Protein 2IL1 (pdb70)

Nearest PDB structures (foldseek):
  2il1-assembly1_A  TM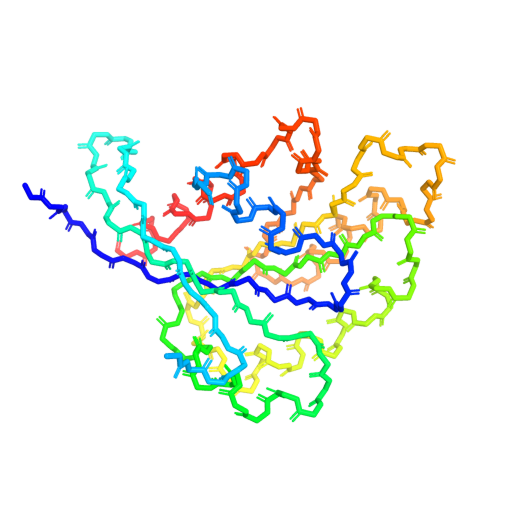=1.006E+00  e=4.108E-34  Homo sapiens
  8vh5-assembly1_D  TM=9.544E-01  e=3.580E-26  Homo sapiens
  4fmb-assembly1_B  TM=9.646E-01  e=2.766E-22  Homo sapiens
  1z0a-assembly4_D  TM=9.440E-01  e=1.003E-18  Homo sapiens
  2hup-assembly1_A  TM=9.415E-01  e=5.167E-18  Homo sapiens

GO terms:
  GO:0019003 GDP binding (F, IDA)
  GO:0055038 recycling endosome membrane (C, TAS)
  GO:0005829 cytosol (C, TAS)
  GO:0005515 protein binding (F, IPI)

CATH classification: 3.40.50.300

Solvent-accessible surface area: 8335 Å² total; per-residue (Å²): 169,41,87,77,124,3,53,1,0,0,1,0,8,153,52,0,14,15,65,58,1,4,81,120,14,28,123,172,84,100,16,6,94,99,63,63,64,78,10,106,24,128,83,39,49,0,90,0,32,0,32,7,8,28,12,58,120,186,59,26,91,68,3,17,72,48,1,112,52,2,87,0,1,0,1,0,0,6,0,27,94,72,87,2,26,95,40,0,59,70,4,30,136,12,17,126,148,74,20,46,112,129,16,37,20,2,0,0,0,3,59,44,52,40,85,139,94,62,93,7,70,112,76,74,0,71,67,29,3,126,142,51,146,60,15,96,27,22,6,0,1,7,114,90,70,111,41,0,55,84,2,2,52,89,0,0,18,14,7,32,141,99,132

Foldseek 3Di:
DFPEEAEEEEAFAPPQCLVLLQCLQPPPDPFKDWDWDWDQAPNGTYTYIYIYGYHDPVCLVVCLQSQQRHLEYEYEAEQLDVVRVVCVVVVVVSCVVRHDPNRAYEYEHEPVVVVVSGPHDPVNQVVVQVVPPRYHYDYYYSPVRGCSNVRVRVSVVVSVVVD

Structure (mmCIF, N/CA/C/O backbone):
data_2IL1
#
_entry.id   2IL1
#
_cell.length_a   45.463
_cell.length_b   45.463
_cell.length_c   315.454
_cell.angle_alpha   90.00
_cell.angle_beta   90.00
_cell.angle_gamma   120.00
#
_symmetry.space_group_name_H-M   'P 65 2 2'
#
loop_
_entity.id
_entity.type
_entity.pdbx_description
1 polymer Rab12
2 non-polymer 'MAGNESIUM ION'
3 non-polymer 'CALCIUM ION'
4 non-polymer "GUANOSINE-5'-DIPHOSPHATE"
5 non-polymer 'UNKNOWN ATOM OR ION'
6 water water
#
loop_
_atom_site.group_PDB
_atom_site.id
_atom_site.type_symbol
_atom_site.label_atom_id
_atom_site.label_alt_id
_atom_site.label_comp_id
_atom_site.label_asym_id
_atom_site.label_entity_id
_atom_site.label_seq_id
_atom_site.pdbx_PDB_ins_code
_atom_site.Cartn_x
_atom_site.Cartn_y
_atom_site.Cartn_z
_atom_site.occupancy
_atom_site.B_iso_or_equiv
_atom_site.auth_seq_id
_atom_site.auth_comp_id
_atom_site.auth_asym_id
_atom_site.auth_atom_id
_atom_site.pdbx_PDB_model_num
ATOM 1 N N . PRO A 1 22 ? 1.102 49.431 17.642 1.00 51.97 134 PRO A N 1
ATOM 2 C CA . PRO A 1 22 ? 1.346 48.719 16.391 1.00 51.07 134 PRO A CA 1
ATOM 3 C C .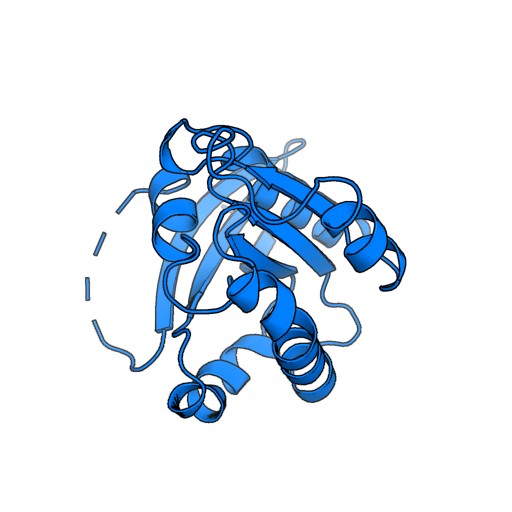 PRO A 1 22 ? 2.398 47.617 16.564 1.00 50.53 134 PRO A C 1
ATOM 4 O O . PRO A 1 22 ? 3.147 47.611 17.547 1.00 52.28 134 PRO A O 1
ATOM 8 N N . ALA A 1 23 ? 2.444 46.686 15.621 1.00 50.26 135 ALA A N 1
ATOM 9 C CA . ALA A 1 23 ? 3.311 45.514 15.751 1.00 48.27 135 ALA A CA 1
ATOM 10 C C . ALA A 1 23 ? 4.775 45.873 15.487 1.00 47.19 135 ALA A C 1
ATOM 11 O O . ALA A 1 23 ? 5.063 46.776 14.703 1.00 47.04 135 ALA A O 1
ATOM 13 N N . ASP A 1 24 ? 5.688 45.187 16.172 1.00 43.80 136 ASP A N 1
ATOM 14 C CA . ASP A 1 24 ? 7.120 45.346 15.908 1.00 44.23 136 ASP A CA 1
ATOM 15 C C . ASP A 1 24 ? 7.521 44.534 14.667 1.00 44.86 136 ASP A C 1
ATOM 16 O O . ASP A 1 24 ? 8.398 44.956 13.903 1.00 46.41 136 ASP A O 1
ATOM 21 N N . PHE A 1 25 ? 6.871 43.376 14.482 1.00 42.02 137 PHE A N 1
ATOM 22 C CA . PHE A 1 25 ? 7.120 42.494 13.333 1.00 41.31 137 PHE A CA 1
ATOM 23 C C . PHE A 1 25 ? 5.829 41.924 12.750 1.00 36.96 137 PHE A C 1
ATOM 24 O O . PHE A 1 25 ? 4.862 41.673 13.475 1.00 35.64 137 PHE A O 1
ATOM 32 N N . LYS A 1 26 ? 5.829 41.721 11.436 1.00 34.88 138 LYS A N 1
ATOM 33 C CA . LYS A 1 26 ? 4.847 40.856 10.779 1.00 34.84 138 LYS A CA 1
ATOM 34 C C . LYS A 1 26 ? 5.589 39.629 10.271 1.00 37.85 138 LYS A C 1
ATOM 35 O O . LYS A 1 26 ? 6.640 39.752 9.631 1.00 38.91 138 LYS A O 1
ATOM 40 N N . LEU A 1 27 ? 5.069 38.447 10.589 1.00 38.53 139 LEU A N 1
ATOM 41 C CA . LEU A 1 27 ? 5.713 37.191 10.196 1.00 40.43 139 LEU A CA 1
ATOM 42 C C . LEU A 1 27 ? 4.702 36.244 9.615 1.00 36.79 139 LEU A C 1
ATOM 43 O O . LEU A 1 27 ? 3.580 36.158 10.106 1.00 36.97 139 LEU A O 1
ATOM 48 N N . GLN A 1 28 ? 5.111 35.522 8.575 1.00 36.89 140 GLN A N 1
ATOM 49 C CA . GLN A 1 28 ? 4.318 34.429 8.037 1.00 37.22 140 GLN A CA 1
ATOM 50 C C . GLN A 1 28 ? 4.910 33.096 8.396 1.00 39.61 140 GLN A C 1
ATOM 51 O O . GLN A 1 28 ? 6.106 32.896 8.313 1.00 38.54 140 GLN A O 1
ATOM 57 N N . VAL A 1 29 ? 4.033 32.186 8.791 1.00 40.06 141 VAL A N 1
ATOM 58 C CA . VAL A 1 29 ? 4.387 30.816 9.048 1.00 40.73 141 VAL A CA 1
ATOM 59 C C . VAL A 1 29 ? 3.359 29.991 8.319 1.00 38.98 141 VAL A C 1
ATOM 60 O O . VAL A 1 29 ? 2.259 30.473 8.067 1.00 37.69 141 VAL A O 1
ATOM 64 N N . ILE A 1 30 ? 3.768 28.789 7.926 1.00 34.83 142 ILE A N 1
ATOM 65 C CA A ILE A 1 30 ? 2.892 27.847 7.234 0.50 37.15 142 ILE A CA 1
ATOM 66 C CA B ILE A 1 30 ? 2.910 27.857 7.226 0.50 37.09 142 ILE A CA 1
ATOM 67 C C . ILE A 1 30 ? 2.869 26.509 7.968 1.00 38.58 142 ILE A C 1
ATOM 68 O O . ILE A 1 30 ? 3.869 26.092 8.578 1.00 40.43 142 ILE A O 1
ATOM 77 N N . ILE A 1 31 ? 1.720 25.847 7.940 1.00 36.34 143 ILE A N 1
ATOM 78 C CA . ILE A 1 31 ? 1.583 24.539 8.558 1.00 37.19 143 ILE A CA 1
ATOM 79 C C . ILE A 1 31 ? 1.348 23.529 7.454 1.00 38.09 143 ILE A C 1
ATOM 80 O O . ILE A 1 31 ? 0.388 23.652 6.684 1.00 35.96 143 ILE A O 1
ATOM 85 N N . ILE A 1 32 ? 2.227 22.539 7.379 1.00 38.09 144 ILE A N 1
ATOM 86 C CA . ILE A 1 32 ? 2.178 21.513 6.308 1.00 36.18 144 ILE A CA 1
ATOM 87 C C . ILE A 1 32 ? 2.186 20.116 6.914 1.00 37.09 144 ILE A C 1
ATOM 88 O O . ILE A 1 32 ? 2.434 19.943 8.110 1.00 36.88 144 ILE A O 1
ATOM 93 N N . GLY A 1 33 ? 1.919 19.117 6.084 1.00 36.23 145 GLY A N 1
ATOM 94 C CA . GLY A 1 33 ? 1.760 17.765 6.558 1.00 35.22 145 GLY A CA 1
ATOM 95 C C . GLY A 1 33 ? 0.580 17.078 5.900 1.00 35.39 145 GLY A C 1
ATOM 96 O O . GLY A 1 33 ? -0.288 17.715 5.319 1.00 36.67 145 GLY A O 1
ATOM 97 N N . SER A 1 34 ? 0.540 15.771 6.041 1.00 36.86 146 SER A N 1
ATOM 98 C CA . SER A 1 34 ? -0.458 14.951 5.348 1.00 40.39 146 SER A CA 1
ATOM 99 C C . SER A 1 34 ? -1.833 15.198 5.921 1.00 39.76 146 SER A C 1
ATOM 100 O O . SER A 1 34 ? -1.977 15.753 6.989 1.00 36.01 146 SER A O 1
ATOM 103 N N . ARG A 1 35 ? -2.855 14.799 5.188 1.00 42.89 147 ARG A N 1
ATOM 104 C CA . ARG A 1 35 ? -4.206 15.061 5.611 1.00 40.23 147 ARG A CA 1
ATOM 105 C C . ARG A 1 35 ? -4.507 14.293 6.899 1.00 39.21 147 ARG A C 1
ATOM 106 O O . ARG A 1 35 ? -4.082 13.139 7.065 1.00 37.11 147 ARG A O 1
ATOM 114 N N . GLY A 1 36 ? -5.242 14.936 7.798 1.00 35.48 148 GLY A N 1
ATOM 115 C CA . GLY A 1 36 ? -5.808 14.258 8.976 1.00 38.04 148 GLY A CA 1
ATOM 116 C C . GLY A 1 36 ? -4.869 14.251 10.186 1.00 37.25 148 GLY A C 1
ATOM 117 O O . GLY A 1 36 ? -5.174 13.657 11.223 1.00 36.45 148 GLY A O 1
ATOM 118 N N . VAL A 1 37 ? -3.739 14.929 10.066 1.00 38.78 149 VAL A N 1
ATOM 119 C CA . VAL A 1 37 ? -2.763 14.964 11.174 1.00 38.35 149 VAL A CA 1
ATOM 120 C C . VAL A 1 37 ? -3.115 15.989 12.264 1.00 38.98 149 VAL A C 1
ATOM 121 O O . VAL A 1 37 ? -2.627 15.863 13.394 1.00 39.99 149 VAL A O 1
ATOM 125 N N . GLY A 1 38 ? -3.954 16.986 11.912 1.00 37.21 150 GLY A N 1
ATOM 126 C CA . GLY A 1 38 ? -4.458 18.009 12.868 1.00 33.46 150 GLY A CA 1
ATOM 127 C C . GLY A 1 38 ? -3.905 19.405 12.650 1.00 34.17 150 GLY A C 1
ATOM 128 O O . GLY A 1 38 ? -3.857 20.215 13.588 1.00 34.90 150 GLY A O 1
ATOM 129 N N . LYS A 1 39 ? -3.476 19.691 11.422 1.00 35.04 151 LYS A N 1
ATOM 130 C CA . LYS A 1 39 ? -2.923 21.013 11.050 1.00 37.29 151 LYS A CA 1
ATOM 131 C C . LYS A 1 39 ? -3.947 22.140 11.300 1.00 36.40 151 LYS A C 1
ATOM 132 O O . LYS A 1 39 ? -3.620 23.199 11.860 1.00 37.59 151 LYS A O 1
ATOM 138 N N . THR A 1 40 ? -5.172 21.929 10.852 1.00 37.08 152 THR A N 1
ATOM 139 C CA . THR A 1 40 ? -6.242 22.916 11.064 1.00 35.63 152 THR A CA 1
ATOM 140 C C . THR A 1 40 ? -6.602 22.981 12.531 1.00 35.89 152 THR A C 1
ATOM 141 O O . THR A 1 40 ? -6.766 24.090 13.087 1.00 35.68 152 THR A O 1
ATOM 145 N N . SER A 1 41 ? -6.670 21.822 13.191 1.00 36.75 153 SER A N 1
ATOM 146 C CA . SER A 1 41 ? -7.028 21.815 14.620 1.00 37.10 153 SER A CA 1
ATOM 147 C C . SER A 1 41 ? -5.989 22.555 15.461 1.00 36.54 153 SER A C 1
ATOM 148 O O . SER A 1 41 ? -6.336 23.252 16.423 1.00 36.99 153 SER A O 1
ATOM 151 N N . LEU A 1 42 ? -4.712 22.382 15.109 1.00 39.29 154 LEU A N 1
ATOM 152 C CA . LEU A 1 42 ? -3.651 23.036 15.816 1.00 36.55 154 LEU A CA 1
ATOM 153 C C . LEU A 1 42 ? -3.756 24.545 15.643 1.00 35.53 154 LEU A C 1
ATOM 154 O O . LEU A 1 42 ? -3.691 25.286 16.624 1.00 35.38 154 LEU A O 1
ATOM 159 N N . MET A 1 43 ? -3.930 24.989 14.402 1.00 36.33 155 MET A N 1
ATOM 160 C CA . MET A 1 43 ? -4.094 26.416 14.117 1.00 38.77 155 MET A CA 1
ATOM 161 C C . MET A 1 43 ? -5.321 27.001 14.821 1.00 35.66 155 MET A C 1
ATOM 162 O O . MET A 1 43 ? -5.235 28.083 15.414 1.00 36.91 155 MET A O 1
ATOM 167 N N . GLU A 1 44 ? -6.461 26.302 14.757 1.00 35.27 156 GLU A N 1
ATOM 168 C CA . GLU A 1 44 ? -7.690 26.808 15.402 1.00 39.34 156 GLU A CA 1
ATOM 169 C C . GLU A 1 44 ? -7.647 26.803 16.934 1.00 35.90 156 GLU A C 1
ATOM 170 O O . GLU A 1 44 ? -8.190 27.701 17.554 1.00 36.87 156 GLU A O 1
ATOM 176 N N . ARG A 1 45 ? -7.009 25.806 17.540 1.00 36.04 157 ARG A N 1
ATOM 177 C CA . ARG A 1 45 ? -6.820 25.815 19.006 1.00 38.94 157 ARG A CA 1
ATOM 178 C C . ARG A 1 45 ? -5.979 27.026 19.479 1.00 39.20 157 ARG A C 1
ATOM 179 O O . ARG A 1 45 ? -6.220 27.588 20.553 1.00 36.55 157 ARG A O 1
ATOM 187 N N . PHE A 1 46 ? -5.001 27.417 18.665 1.00 37.51 158 PHE A N 1
ATOM 188 C CA . PHE A 1 46 ? -4.115 28.522 18.987 1.00 38.22 158 PHE A CA 1
ATOM 189 C C . PHE A 1 46 ? -4.772 29.877 18.760 1.00 40.94 158 PHE A C 1
ATOM 190 O O . PHE A 1 46 ? -4.541 30.811 19.527 1.00 39.61 158 PHE A O 1
ATOM 198 N N . THR A 1 47 ? -5.593 29.972 17.708 1.00 39.81 159 THR A N 1
ATOM 199 C CA . THR A 1 47 ? -6.305 31.193 17.363 1.00 42.29 159 THR A CA 1
ATOM 200 C C . THR A 1 47 ? -7.805 31.113 17.757 1.00 46.96 159 THR A C 1
ATOM 201 O O . THR A 1 47 ? -8.143 31.147 18.931 1.00 46.71 159 THR A O 1
ATOM 205 N N . ASP A 1 48 ? -8.685 31.017 16.755 1.00 52.57 160 ASP A N 1
ATOM 206 C CA . ASP A 1 48 ? -10.128 30.815 16.959 1.00 52.93 160 ASP A CA 1
ATOM 207 C C . ASP A 1 48 ? -10.716 29.848 15.910 1.00 54.15 160 ASP A C 1
ATOM 208 O O . ASP A 1 48 ? -10.059 29.516 14.904 1.00 51.05 160 ASP A O 1
ATOM 213 N N . SER A 1 57 ? -12.622 33.488 -0.960 1.00 47.83 169 SER A N 1
ATOM 214 C CA . SER A 1 57 ? -11.906 32.222 -0.821 1.00 48.80 169 SER A CA 1
ATOM 215 C C . SER A 1 57 ? -10.743 32.056 -1.796 1.00 48.23 169 SER A C 1
ATOM 216 O O . SER A 1 57 ? -10.782 32.528 -2.939 1.00 48.11 169 SER A O 1
ATOM 219 N N . THR A 1 58 ? -9.715 31.362 -1.321 1.00 46.08 170 THR A N 1
ATOM 220 C CA . THR A 1 58 ? -8.513 31.095 -2.076 1.00 46.49 170 THR A CA 1
ATOM 221 C C . THR A 1 58 ? -8.257 29.588 -2.036 1.00 42.33 170 THR A C 1
ATOM 222 O O . THR A 1 58 ? -8.234 28.984 -0.975 1.00 36.32 170 THR A O 1
ATOM 226 N N . VAL A 1 59 ? -8.061 28.981 -3.190 1.00 39.88 171 VAL A N 1
ATOM 227 C CA . VAL A 1 59 ? -7.940 27.521 -3.247 1.00 41.20 171 VAL A CA 1
ATOM 228 C C . VAL A 1 59 ? -6.682 27.003 -2.559 1.00 40.49 171 VAL A C 1
ATOM 229 O O . VAL A 1 59 ? -5.587 27.598 -2.655 1.00 40.15 171 VAL A O 1
ATOM 233 N N . GLY A 1 60 ? -6.846 25.913 -1.819 1.00 38.25 172 GLY A N 1
ATOM 234 C CA . GLY A 1 60 ? -5.688 25.196 -1.284 1.00 32.70 172 GLY A CA 1
ATOM 235 C C . GLY A 1 60 ? -5.082 25.773 -0.018 1.00 36.30 172 GLY A C 1
ATOM 236 O O . GLY A 1 60 ? -4.208 25.146 0.581 1.00 33.99 172 GLY A O 1
ATOM 237 N N . VAL A 1 61 ? -5.551 26.955 0.409 1.00 37.23 173 VAL A N 1
ATOM 238 C CA . VAL A 1 61 ? -5.033 27.605 1.625 1.00 38.94 173 VAL A CA 1
ATOM 239 C C . VAL A 1 61 ? -6.097 28.427 2.347 1.00 40.59 173 VAL A C 1
ATOM 240 O O . VAL A 1 61 ? -7.020 28.976 1.723 1.00 41.10 173 VAL A O 1
ATOM 244 N N . ASP A 1 62 ? -5.965 28.469 3.664 1.00 42.08 174 ASP A N 1
ATOM 245 C CA . ASP A 1 62 ? -6.687 29.387 4.537 1.00 44.41 174 ASP A CA 1
ATOM 246 C C . ASP A 1 62 ? -5.599 30.045 5.368 1.00 39.96 174 ASP A C 1
ATOM 247 O O . ASP A 1 62 ? -4.458 29.601 5.341 1.00 36.99 174 ASP A O 1
ATOM 252 N N . PHE A 1 63 ? -5.950 31.099 6.099 1.00 36.60 175 PHE A N 1
ATOM 253 C CA . PHE A 1 63 ? -5.038 31.743 7.027 1.00 42.82 175 PHE A CA 1
ATOM 254 C C . PHE A 1 63 ? -5.825 32.335 8.178 1.00 43.45 175 PHE A C 1
ATOM 255 O O . PHE A 1 63 ? -7.005 32.678 8.007 1.00 42.18 175 PHE A O 1
ATOM 263 N N . LYS A 1 64 ? -5.163 32.417 9.343 1.00 46.42 176 LYS A N 1
ATOM 264 C CA . LYS A 1 64 ? -5.616 33.184 10.531 1.00 43.25 176 LYS A CA 1
ATOM 265 C C . LYS A 1 64 ? -4.518 34.188 10.900 1.00 45.73 176 LYS A C 1
ATOM 266 O O . LYS A 1 64 ? -3.321 33.931 10.687 1.00 40.68 176 LYS A O 1
ATOM 272 N N . ILE A 1 65 ? -4.920 35.323 11.455 1.00 43.60 177 ILE A N 1
ATOM 273 C CA . ILE A 1 65 ? -3.990 36.342 11.915 1.00 44.72 177 ILE A CA 1
ATOM 274 C C . ILE A 1 65 ? -4.074 36.412 13.430 1.00 46.95 177 ILE A C 1
ATOM 275 O O . ILE A 1 65 ? -5.175 36.520 13.998 1.00 48.15 177 ILE A O 1
ATOM 280 N N . LYS A 1 66 ? -2.917 36.347 14.084 1.00 45.05 178 LYS A N 1
ATOM 281 C CA . LYS A 1 66 ? -2.838 36.397 15.539 1.00 45.34 178 LYS A CA 1
ATOM 282 C C . LYS A 1 66 ? -1.701 37.347 15.964 1.00 45.70 178 LYS A C 1
ATOM 283 O O . LYS A 1 66 ? -0.573 37.222 15.494 1.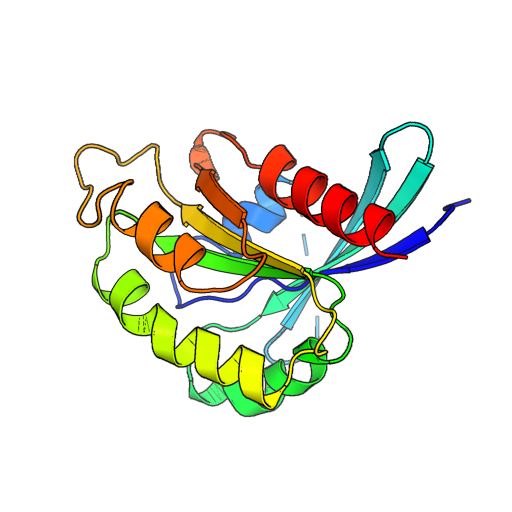00 43.70 178 LYS A O 1
ATOM 289 N N . THR A 1 67 ? -2.019 38.299 16.836 1.00 41.43 179 THR A N 1
ATOM 290 C CA . THR A 1 67 ? -1.026 39.184 17.403 1.00 44.35 179 THR A CA 1
ATOM 291 C C . THR A 1 67 ? -0.502 38.597 18.712 1.00 44.29 179 THR A C 1
ATOM 292 O O . THR A 1 67 ? -1.258 38.421 19.683 1.00 46.59 179 THR A O 1
ATOM 296 N N . VAL A 1 68 ? 0.787 38.276 18.734 1.00 43.71 180 VAL A N 1
ATOM 297 C CA . VAL A 1 68 ? 1.375 37.680 19.920 1.00 43.61 180 VAL A CA 1
ATOM 298 C C . VAL A 1 68 ? 2.365 38.643 20.595 1.00 45.55 180 VAL A C 1
ATOM 299 O O . VAL A 1 68 ? 3.027 39.454 19.932 1.00 43.77 180 VAL A O 1
ATOM 303 N N . GLU A 1 69 ? 2.406 38.592 21.920 1.00 47.67 181 GLU A N 1
ATOM 304 C CA . GLU A 1 69 ? 3.386 39.349 22.686 1.00 49.47 181 GLU A CA 1
ATOM 305 C C . GLU A 1 69 ? 4.417 38.337 23.128 1.00 49.41 181 GLU A C 1
ATOM 306 O O . GLU A 1 69 ? 4.071 37.321 23.723 1.00 54.82 181 GLU A O 1
ATOM 309 N N . LEU A 1 70 ? 5.670 38.586 22.772 1.00 46.91 182 LEU A N 1
ATOM 310 C CA . LEU A 1 70 ? 6.750 37.654 23.004 1.00 47.76 182 LEU A CA 1
ATOM 311 C C . LEU A 1 70 ? 8.022 38.427 23.344 1.00 46.22 182 LEU A C 1
ATOM 312 O O . LEU A 1 70 ? 8.532 39.181 22.506 1.00 44.51 182 LEU A O 1
ATOM 317 N N . ARG A 1 71 ? 8.536 38.211 24.560 1.00 45.69 183 ARG A N 1
ATOM 318 C CA . ARG A 1 71 ? 9.730 38.915 25.077 1.00 43.42 183 ARG A CA 1
ATOM 319 C C . ARG A 1 71 ? 9.631 40.422 24.883 1.00 40.90 183 ARG A C 1
ATOM 320 O O . ARG A 1 71 ? 10.587 41.064 24.442 1.00 43.03 183 ARG A O 1
ATOM 324 N N . GLY A 1 72 ? 8.461 40.976 25.190 1.00 38.76 184 GLY A N 1
ATOM 325 C CA . GLY A 1 72 ? 8.214 42.408 25.071 1.00 40.21 184 GLY A CA 1
ATOM 326 C C . GLY A 1 72 ? 7.910 42.935 23.676 1.00 39.63 184 GLY A C 1
ATOM 327 O O . GLY A 1 72 ? 7.619 44.127 23.519 1.00 41.57 184 GLY A O 1
ATOM 328 N N . LYS A 1 73 ? 8.005 42.055 22.674 1.00 39.53 185 LYS A N 1
ATOM 329 C CA . LYS A 1 73 ? 7.747 42.384 21.262 1.00 39.15 185 LYS A CA 1
ATOM 330 C C . LYS A 1 73 ? 6.346 41.954 20.817 1.00 37.54 185 LYS A C 1
ATOM 331 O O . LYS A 1 73 ? 5.885 40.856 21.135 1.00 39.67 185 LYS A O 1
ATOM 334 N N . LYS A 1 74 ? 5.680 42.856 20.107 1.00 36.49 186 LYS A N 1
ATOM 335 C CA . LYS A 1 74 ? 4.374 42.630 19.529 1.00 34.89 186 LYS A CA 1
ATOM 336 C C . LYS A 1 74 ? 4.622 42.109 18.124 1.00 34.60 186 LYS A C 1
ATOM 337 O O . LYS A 1 74 ? 5.308 42.756 17.335 1.00 34.28 186 LYS A O 1
ATOM 341 N N . ILE A 1 75 ? 4.089 40.932 17.825 1.00 33.25 187 ILE A N 1
ATOM 342 C CA . ILE A 1 75 ? 4.323 40.285 16.553 1.00 34.82 187 ILE A CA 1
ATOM 343 C C . ILE A 1 75 ? 2.987 39.953 15.912 1.00 33.52 187 ILE A C 1
ATOM 344 O O . ILE A 1 75 ? 2.200 39.166 16.456 1.00 31.60 187 ILE A O 1
ATOM 349 N N . ARG A 1 76 ? 2.737 40.513 14.736 1.00 32.93 188 ARG A N 1
ATOM 350 C CA . ARG A 1 76 ? 1.533 40.145 13.994 1.00 34.76 188 ARG A CA 1
ATOM 351 C C . ARG A 1 76 ? 1.794 38.876 13.172 1.00 33.35 188 ARG A C 1
ATOM 352 O O . ARG A 1 76 ? 2.521 38.903 12.191 1.00 35.34 188 ARG A O 1
ATOM 360 N N . LEU A 1 77 ? 1.208 37.765 13.580 1.00 35.05 189 LEU A N 1
ATOM 361 C CA . LEU A 1 77 ? 1.536 36.481 12.984 1.00 37.28 189 LEU A CA 1
ATOM 362 C C . LEU A 1 77 ? 0.469 36.064 11.997 1.00 39.60 189 LEU A C 1
ATOM 363 O O . LEU A 1 77 ? -0.724 36.015 12.355 1.00 37.80 189 LEU A O 1
ATOM 368 N N . GLN A 1 78 ? 0.883 35.789 10.752 1.00 36.65 190 GLN A N 1
ATOM 369 C CA . GLN A 1 78 ? -0.041 35.256 9.737 1.00 39.38 190 GLN A CA 1
ATOM 370 C C . GLN A 1 78 ? 0.254 33.777 9.571 1.00 39.37 190 GLN A C 1
ATOM 371 O O . GLN A 1 78 ? 1.373 33.395 9.209 1.00 42.03 190 GLN A O 1
ATOM 377 N N . ILE A 1 79 ? -0.736 32.950 9.867 1.00 36.38 191 ILE A N 1
ATOM 378 C CA . ILE A 1 79 ? -0.558 31.521 9.869 1.00 39.64 191 ILE A CA 1
ATOM 379 C C . ILE A 1 79 ? -1.310 30.987 8.691 1.00 40.73 191 ILE A C 1
ATOM 380 O O . ILE A 1 79 ? -2.515 31.120 8.643 1.00 38.33 191 ILE A O 1
ATOM 385 N N . TRP A 1 80 ? -0.579 30.413 7.719 1.00 41.31 192 TRP A N 1
ATOM 386 C CA . TRP A 1 80 ? -1.203 29.763 6.564 1.00 40.66 192 TRP A CA 1
ATOM 387 C C . TRP A 1 80 ? -1.446 28.291 6.811 1.00 38.86 192 TRP A C 1
ATOM 388 O O . TRP A 1 80 ? -0.548 27.537 7.210 1.00 38.86 192 TRP A O 1
ATOM 399 N N . ASP A 1 81 ? -2.652 27.882 6.522 1.00 39.48 193 ASP A N 1
ATOM 400 C CA . ASP A 1 81 ? -3.058 26.515 6.665 1.00 40.80 193 ASP A CA 1
ATOM 401 C C . ASP A 1 81 ? -3.265 25.956 5.251 1.00 42.80 193 ASP A C 1
ATOM 402 O O . ASP A 1 81 ? -4.152 26.402 4.525 1.00 43.44 193 ASP A O 1
ATOM 407 N N . THR A 1 82 ? -2.460 24.964 4.891 1.00 41.56 194 THR A N 1
ATOM 408 C CA . THR A 1 82 ? -2.387 24.438 3.527 1.00 41.67 194 THR A CA 1
ATOM 409 C C . THR A 1 82 ? -3.080 23.083 3.367 1.00 42.19 194 THR A C 1
ATOM 410 O O . THR A 1 82 ? -3.263 22.346 4.336 1.00 43.62 194 THR A O 1
ATOM 414 N N . ALA A 1 83 ? -3.522 22.805 2.148 1.00 39.86 195 ALA A N 1
ATOM 415 C CA . ALA A 1 83 ? -4.058 21.498 1.781 1.00 43.10 195 ALA A CA 1
ATOM 416 C C . ALA A 1 83 ? -3.005 20.377 1.885 1.00 41.92 195 ALA A C 1
ATOM 417 O O . ALA A 1 83 ? -1.804 20.600 1.678 1.00 41.56 195 ALA A O 1
ATOM 419 N N . GLY A 1 84 ? -3.483 19.170 2.190 1.00 40.05 196 GLY A N 1
ATOM 420 C CA . GLY A 1 84 ? -2.628 18.033 2.487 1.00 38.50 196 GLY A CA 1
ATOM 421 C C . GLY A 1 84 ? -2.373 17.105 1.320 1.00 38.26 196 GLY A C 1
ATOM 422 O O . GLY A 1 84 ? -1.349 16.434 1.284 1.00 41.42 196 GLY A O 1
ATOM 423 N N . GLN A 1 85 ? -3.287 17.046 0.363 1.00 37.32 197 GLN A N 1
ATOM 424 C CA . GLN A 1 85 ? -3.121 16.098 -0.745 1.00 37.86 197 GLN A CA 1
ATOM 425 C C . GLN A 1 85 ? -2.130 16.611 -1.761 1.00 37.14 197 GLN A C 1
ATOM 426 O O . GLN A 1 85 ? -2.003 17.825 -1.952 1.00 39.73 197 GLN A O 1
ATOM 432 N N . GLU A 1 86 ? -1.456 15.663 -2.421 1.00 34.65 198 GLU A N 1
ATOM 433 C CA . GLU A 1 86 ? -0.362 15.921 -3.357 1.00 43.62 198 GLU A CA 1
ATOM 434 C C . GLU A 1 86 ? -0.776 16.767 -4.549 1.00 39.37 198 GLU A C 1
ATOM 435 O O . GLU A 1 86 ? 0.043 17.519 -5.077 1.00 37.90 198 GLU A O 1
ATOM 441 N N . ARG A 1 87 ? -2.026 16.606 -5.004 1.00 37.34 199 ARG A N 1
ATOM 442 C CA . ARG A 1 87 ? -2.562 17.371 -6.141 1.00 37.32 199 ARG A CA 1
ATOM 443 C C . ARG A 1 87 ? -2.539 18.891 -5.844 1.00 35.15 199 ARG A C 1
ATOM 444 O O . ARG A 1 87 ? -2.599 19.719 -6.762 1.00 34.84 199 ARG A O 1
ATOM 452 N N . PHE A 1 88 ? -2.437 19.228 -4.561 1.00 32.61 200 PHE A N 1
ATOM 453 C CA . PHE A 1 88 ? -2.392 20.625 -4.123 1.00 38.11 200 PHE A CA 1
ATOM 454 C C . PHE A 1 88 ? -0.968 21.143 -3.897 1.00 38.54 200 PHE A C 1
ATOM 455 O O . PHE A 1 88 ? -0.804 22.277 -3.502 1.00 41.54 200 PHE A O 1
ATOM 463 N N . ASN A 1 89 ? 0.049 20.328 -4.159 1.00 39.51 201 ASN A N 1
ATOM 464 C CA . ASN A 1 89 ? 1.456 20.770 -3.935 1.00 41.30 201 ASN A CA 1
ATOM 465 C C . ASN A 1 89 ? 1.801 21.993 -4.783 1.00 41.47 201 ASN A C 1
ATOM 466 O O . ASN A 1 89 ? 2.394 22.955 -4.291 1.00 42.10 201 ASN A O 1
ATOM 471 N N . SER A 1 90 ? 1.403 21.958 -6.044 1.00 40.79 202 SER A N 1
ATOM 472 C CA . SER A 1 90 ? 1.620 23.072 -6.962 1.00 43.00 202 SER A CA 1
ATOM 473 C C . SER A 1 90 ? 1.076 24.400 -6.425 1.00 43.25 202 SER A C 1
ATOM 474 O O . SER A 1 90 ? 1.857 25.348 -6.298 1.00 45.38 202 SER A O 1
ATOM 477 N N . ILE A 1 91 ? -0.216 24.456 -6.036 1.00 40.06 203 ILE A N 1
ATOM 478 C CA . ILE A 1 91 ? -0.807 25.693 -5.435 1.00 37.53 203 ILE A CA 1
ATOM 479 C C . ILE A 1 91 ? -0.150 26.142 -4.158 1.00 37.25 203 ILE A C 1
ATOM 480 O O . ILE A 1 91 ? 0.105 27.338 -3.971 1.00 40.29 203 ILE A O 1
ATOM 485 N N . THR A 1 92 ? 0.104 25.194 -3.256 1.00 34.76 204 THR A N 1
ATOM 486 C CA . THR A 1 92 ? 0.564 25.536 -1.939 1.00 32.75 204 THR A CA 1
ATOM 487 C C . THR A 1 92 ? 2.035 25.963 -1.972 1.00 33.38 204 THR A C 1
ATOM 488 O O . THR A 1 92 ? 2.462 26.697 -1.112 1.00 32.46 204 THR A O 1
ATOM 492 N N . SER A 1 93 ? 2.776 25.521 -2.997 1.00 32.05 205 SER A N 1
ATOM 493 C CA . SER A 1 93 ? 4.200 25.831 -3.136 1.00 35.14 205 SER A CA 1
ATOM 494 C C . SER A 1 93 ? 4.522 27.347 -3.041 1.00 36.14 205 SER A C 1
ATOM 495 O O . SER A 1 93 ? 5.549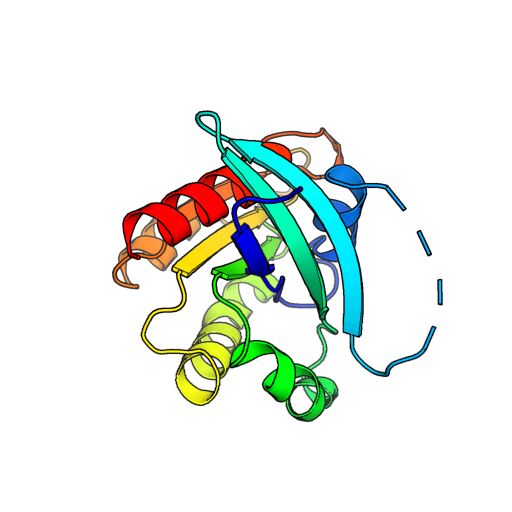 27.738 -2.466 1.00 35.79 205 SER A O 1
ATOM 498 N N . ALA A 1 94 ? 3.640 28.162 -3.591 1.00 36.85 206 ALA A N 1
ATOM 499 C CA . ALA A 1 94 ? 3.742 29.624 -3.561 1.00 41.92 206 ALA A CA 1
ATOM 500 C C . ALA A 1 94 ? 3.867 30.197 -2.175 1.00 43.08 206 ALA A C 1
ATOM 501 O O . ALA A 1 94 ? 4.562 31.197 -1.964 1.00 48.74 206 ALA A O 1
ATOM 503 N N . TYR A 1 95 ? 3.179 29.568 -1.221 1.00 42.96 207 TYR A N 1
ATOM 504 C CA . TYR A 1 95 ? 3.160 30.027 0.155 1.00 38.75 207 TYR A CA 1
ATOM 505 C C . TYR A 1 95 ? 4.382 29.604 0.947 1.00 39.97 207 TYR A C 1
ATOM 506 O O . TYR A 1 95 ? 4.634 30.122 2.032 1.00 37.66 207 TYR A O 1
ATOM 515 N N . TYR A 1 96 ? 5.159 28.661 0.406 1.00 43.08 208 TYR A N 1
ATOM 516 C CA . TYR A 1 96 ? 6.390 28.228 1.067 1.00 39.96 208 TYR A CA 1
ATOM 517 C C . TYR A 1 96 ? 7.443 29.305 1.034 1.00 40.79 208 TYR A C 1
ATOM 518 O O . TYR A 1 96 ? 8.117 29.506 2.025 1.00 42.14 208 TYR A O 1
ATOM 527 N N . ARG A 1 97 ? 7.602 29.999 -0.104 1.00 41.47 209 ARG A N 1
ATOM 528 C CA . ARG A 1 97 ? 8.723 30.934 -0.253 1.00 42.77 209 ARG A CA 1
ATOM 529 C C . ARG A 1 97 ? 8.614 32.079 0.720 1.00 41.96 209 ARG A C 1
ATOM 530 O O . ARG A 1 97 ? 9.618 32.515 1.279 1.00 43.80 209 ARG A O 1
ATOM 534 N N . SER A 1 98 ? 7.391 32.543 0.934 1.00 43.19 210 SER A N 1
ATOM 535 C CA . SER A 1 98 ? 7.120 33.656 1.849 1.00 43.90 210 SER A CA 1
ATOM 536 C C . SER A 1 98 ? 7.243 33.293 3.346 1.00 41.24 210 SER 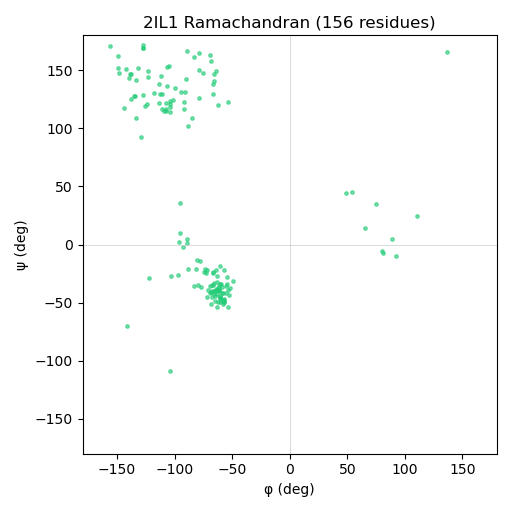A C 1
ATOM 537 O O . SER A 1 98 ? 7.446 34.182 4.190 1.00 41.63 210 SER A O 1
ATOM 540 N N . ALA A 1 99 ? 7.139 32.000 3.667 1.00 40.09 211 ALA A N 1
ATOM 541 C CA . ALA A 1 99 ? 7.162 31.535 5.077 1.00 38.49 211 ALA A CA 1
ATOM 542 C C . ALA A 1 99 ? 8.500 31.750 5.737 1.00 39.87 211 ALA A C 1
ATOM 543 O O . ALA A 1 99 ? 9.536 31.386 5.208 1.00 37.03 211 ALA A O 1
ATOM 545 N N . LYS A 1 100 ? 8.473 32.370 6.910 1.00 38.81 212 LYS A N 1
ATOM 546 C CA . LYS A 1 100 ? 9.663 32.500 7.706 1.00 37.42 212 LYS A CA 1
ATOM 547 C C . LYS A 1 100 ? 9.828 31.280 8.631 1.00 34.82 212 LYS A C 1
ATOM 548 O O . LYS A 1 100 ? 10.912 30.969 9.081 1.00 36.85 212 LYS A O 1
ATOM 554 N N . GLY A 1 101 ? 8.740 30.595 8.881 1.00 34.61 213 GLY A N 1
ATOM 555 C CA . GLY A 1 101 ? 8.767 29.371 9.640 1.00 33.59 213 GLY A CA 1
ATOM 556 C C . GLY A 1 101 ? 7.776 28.398 9.057 1.00 32.33 213 GLY A C 1
ATOM 557 O O . GLY A 1 101 ? 6.748 28.781 8.489 1.00 32.80 213 GLY A O 1
ATOM 558 N N . ILE A 1 102 ? 8.086 27.131 9.227 1.00 32.17 214 ILE A N 1
ATOM 559 C CA . ILE A 1 102 ? 7.298 26.051 8.683 1.00 34.57 214 ILE A CA 1
ATOM 560 C C . ILE A 1 102 ? 7.136 25.035 9.802 1.00 34.99 214 ILE A C 1
ATOM 561 O O . ILE A 1 102 ? 8.131 24.611 10.476 1.00 31.87 214 ILE A O 1
ATOM 566 N N . ILE A 1 103 ? 5.895 24.683 10.028 1.00 34.29 215 ILE A N 1
ATOM 567 C CA . ILE A 1 103 ? 5.541 23.665 10.989 1.00 37.38 215 ILE A CA 1
ATOM 568 C C . ILE A 1 103 ? 5.108 22.448 10.165 1.00 36.52 215 ILE A C 1
ATOM 569 O O . ILE A 1 103 ? 4.145 22.505 9.424 1.00 37.61 215 ILE A O 1
ATOM 574 N N . LEU A 1 104 ? 5.852 21.363 10.296 1.00 34.72 216 LEU A N 1
ATOM 575 C CA . LEU A 1 104 ? 5.534 20.108 9.628 1.00 31.52 216 LEU A CA 1
ATOM 576 C C . LEU A 1 104 ? 4.926 19.111 10.668 1.00 34.15 216 LEU A C 1
ATOM 577 O O . LEU A 1 104 ? 5.524 18.810 11.706 1.00 33.89 216 LEU A O 1
ATOM 582 N N . VAL A 1 105 ? 3.704 18.662 10.406 1.00 33.38 217 VAL A N 1
ATOM 583 C CA . VAL A 1 105 ? 2.951 17.919 11.405 1.00 38.48 217 VAL A CA 1
ATOM 584 C C . VAL A 1 105 ? 2.744 16.474 10.950 1.00 38.05 217 VAL A C 1
ATOM 585 O O . VAL A 1 105 ? 2.447 16.224 9.768 1.00 32.34 217 VAL A O 1
ATOM 589 N N . TYR A 1 106 ? 2.898 15.519 11.877 1.00 35.60 218 TYR A N 1
ATOM 590 C CA . TYR A 1 106 ? 2.428 14.141 11.610 1.00 35.99 218 TYR A CA 1
ATOM 591 C C . TYR A 1 106 ? 1.534 13.710 12.778 1.00 38.19 218 TYR A C 1
ATOM 592 O O . TYR A 1 106 ? 1.393 14.430 13.790 1.00 34.23 218 TYR A O 1
ATOM 601 N N . ASP A 1 107 ? 0.902 12.564 12.615 1.00 37.06 219 ASP A N 1
ATOM 602 C CA . ASP A 1 107 ? -0.003 12.031 13.596 1.00 36.12 219 ASP A CA 1
ATOM 603 C C . ASP A 1 107 ? 0.737 10.856 14.221 1.00 35.02 219 ASP A C 1
ATOM 604 O O . ASP A 1 107 ? 1.037 9.894 13.543 1.00 36.14 219 ASP A O 1
ATOM 609 N N . ILE A 1 108 ? 1.066 10.959 15.511 1.00 33.18 220 ILE A N 1
ATOM 610 C CA . ILE A 1 108 ? 1.769 9.874 16.216 1.00 35.94 220 ILE A CA 1
ATOM 611 C C . ILE A 1 108 ? 1.036 8.517 16.179 1.00 38.66 220 ILE A C 1
ATOM 612 O O . ILE A 1 108 ? 1.675 7.479 16.382 1.00 35.58 220 ILE A O 1
ATOM 617 N N . THR A 1 109 ? -0.288 8.531 15.946 1.00 36.81 221 THR A N 1
ATOM 618 C CA . THR A 1 109 ? -1.083 7.279 15.836 1.00 39.01 221 THR A CA 1
ATOM 619 C C . THR A 1 109 ? -1.260 6.719 14.405 1.00 39.75 221 THR A C 1
ATOM 620 O O . THR A 1 109 ? -1.874 5.687 14.233 1.00 37.69 221 THR A O 1
ATOM 624 N N . LYS A 1 110 ? -0.729 7.411 13.399 1.00 39.21 222 LYS A N 1
ATOM 625 C CA . LYS A 1 110 ? -0.855 6.998 12.013 1.00 41.91 222 LYS A CA 1
ATOM 626 C C . LYS A 1 110 ? 0.522 6.991 11.363 1.00 42.12 222 LYS A C 1
ATOM 627 O O . LYS A 1 110 ? 0.974 8.007 10.841 1.00 43.54 222 LYS A O 1
ATOM 633 N N . LYS A 1 111 ? 1.177 5.827 11.387 1.00 41.72 223 LYS A N 1
ATOM 634 C CA . LYS A 1 111 ? 2.563 5.701 10.923 1.00 41.22 223 LYS A CA 1
ATOM 635 C C . LYS A 1 111 ? 2.830 6.211 9.495 1.00 41.60 223 LYS A C 1
ATOM 636 O O . LYS A 1 111 ? 3.925 6.756 9.212 1.00 38.03 223 LYS A O 1
ATOM 640 N N . GLU A 1 112 ? 1.850 6.056 8.601 1.00 36.64 224 GLU A N 1
ATOM 641 C CA . GLU A 1 112 ? 2.003 6.574 7.227 1.00 37.87 224 GLU A CA 1
ATOM 642 C C . GLU A 1 112 ? 2.145 8.103 7.131 1.00 34.53 224 GLU A C 1
ATOM 643 O O . GLU A 1 112 ? 2.727 8.588 6.190 1.00 33.15 224 GLU A O 1
ATOM 649 N N . THR A 1 113 ? 1.600 8.850 8.080 1.00 34.79 225 THR A N 1
ATOM 650 C CA . THR A 1 113 ? 1.824 10.298 8.081 1.00 36.29 225 THR A CA 1
ATOM 651 C C . THR A 1 113 ? 3.271 10.656 8.481 1.00 36.06 225 THR A C 1
ATOM 652 O O . THR A 1 113 ? 3.757 11.761 8.171 1.00 38.93 225 THR A O 1
ATOM 656 N N . PHE A 1 114 ? 3.932 9.730 9.186 1.00 34.56 226 PHE A N 1
ATOM 657 C CA . PHE A 1 114 ? 5.340 9.854 9.545 1.00 34.58 226 PHE A CA 1
ATOM 658 C C . PHE A 1 114 ? 6.185 9.368 8.357 1.00 35.73 226 PHE A C 1
ATOM 659 O O . PHE A 1 114 ? 7.263 9.923 8.058 1.00 32.41 226 PHE A O 1
ATOM 667 N N . ASP A 1 115 ? 5.673 8.346 7.673 1.00 35.72 227 ASP A N 1
ATOM 668 C CA . ASP A 1 115 ? 6.311 7.796 6.480 1.00 37.74 227 ASP A CA 1
ATOM 669 C C . ASP A 1 115 ? 6.307 8.766 5.310 1.00 35.60 227 ASP A C 1
ATOM 670 O O . ASP A 1 115 ? 7.128 8.648 4.422 1.00 35.00 227 ASP A O 1
ATOM 675 N N . ASP A 1 116 ? 5.364 9.709 5.324 1.00 34.94 228 ASP A N 1
ATOM 676 C CA . ASP A 1 116 ? 5.268 10.756 4.318 1.00 36.29 228 ASP A CA 1
ATOM 677 C C . ASP A 1 116 ? 6.283 11.898 4.499 1.00 37.16 228 ASP A C 1
ATOM 678 O O . ASP A 1 116 ? 6.449 12.730 3.596 1.00 37.31 228 ASP A O 1
ATOM 683 N N . LEU A 1 117 ? 6.918 11.969 5.664 1.00 35.68 229 LEU A N 1
ATOM 684 C CA . LEU A 1 117 ? 7.780 13.135 5.988 1.00 38.18 229 LEU A CA 1
ATOM 685 C C . LEU A 1 117 ? 8.881 13.455 4.942 1.00 35.34 229 LEU A C 1
ATOM 686 O O . LEU A 1 117 ? 9.104 14.639 4.658 1.00 37.39 229 LEU A O 1
ATOM 691 N N . PRO A 1 118 ? 9.550 12.415 4.345 1.00 32.23 230 PRO A N 1
ATOM 692 C CA . PRO A 1 118 ? 10.522 12.715 3.286 1.00 31.93 230 PRO A CA 1
ATOM 693 C C . PRO A 1 118 ? 9.932 13.458 2.076 1.00 34.94 230 PRO A C 1
ATOM 694 O O . PRO A 1 118 ? 10.591 14.290 1.505 1.00 34.88 230 PRO A O 1
ATOM 698 N N . LYS A 1 119 ? 8.698 13.140 1.697 1.00 37.89 231 LYS A N 1
ATOM 699 C CA . LYS A 1 119 ? 7.978 13.907 0.692 1.00 42.16 231 LYS A CA 1
ATOM 700 C C . LYS A 1 119 ? 7.768 15.372 1.095 1.00 38.98 231 LYS A C 1
ATOM 701 O O . LYS A 1 119 ? 7.958 16.265 0.275 1.00 37.19 231 LYS A O 1
ATOM 707 N N . TRP A 1 120 ? 7.346 15.612 2.339 1.00 34.45 232 TRP A N 1
ATOM 708 C CA . TRP A 1 120 ? 7.252 16.962 2.859 1.00 36.21 232 TRP A CA 1
ATOM 709 C C . TRP A 1 120 ? 8.590 17.698 2.899 1.00 34.35 232 TRP A C 1
ATOM 710 O O . TRP A 1 120 ? 8.635 18.892 2.580 1.00 40.40 232 TRP A O 1
ATOM 721 N N . MET A 1 121 ? 9.668 16.982 3.253 1.00 34.19 233 MET A N 1
ATOM 722 C CA . MET A 1 121 ? 11.040 17.553 3.268 1.00 35.98 233 MET A CA 1
ATOM 723 C C . MET A 1 121 ? 11.505 17.918 1.866 1.00 38.21 233 MET A C 1
ATOM 724 O O . MET A 1 121 ? 12.257 18.883 1.670 1.00 36.93 233 MET A O 1
ATOM 729 N N . LYS A 1 122 ? 11.062 17.141 0.885 1.00 35.45 234 LYS A N 1
ATOM 730 C CA . LYS A 1 122 ? 11.341 17.459 -0.503 1.00 36.45 234 LYS A CA 1
ATOM 731 C C . LYS A 1 122 ? 10.609 18.742 -0.950 1.00 34.42 234 LYS A C 1
ATOM 732 O O . LYS A 1 122 ? 11.187 19.564 -1.650 1.00 32.54 234 LYS A O 1
ATOM 738 N N . MET A 1 123 ? 9.352 18.913 -0.517 1.00 35.31 235 MET A N 1
ATOM 739 C CA . MET A 1 123 ? 8.603 20.158 -0.754 1.00 36.30 235 MET A CA 1
ATOM 740 C C . MET A 1 123 ? 9.366 21.358 -0.171 1.00 38.40 235 MET A C 1
ATOM 741 O O . MET A 1 123 ? 9.564 22.377 -0.849 1.00 39.57 235 MET A O 1
ATOM 746 N N . ILE A 1 124 ? 9.834 21.215 1.067 1.00 38.45 236 ILE A N 1
ATOM 747 C CA . ILE A 1 124 ? 10.679 22.230 1.692 1.00 34.29 236 ILE A CA 1
ATOM 748 C C . ILE A 1 124 ? 11.974 22.569 0.896 1.00 36.81 236 ILE A C 1
ATOM 749 O O . ILE A 1 124 ? 12.291 23.741 0.679 1.00 35.12 236 ILE A O 1
ATOM 754 N N . ASP A 1 125 ? 12.708 21.555 0.451 1.00 37.65 237 ASP A N 1
ATOM 755 C CA . ASP A 1 125 ? 13.927 21.793 -0.345 1.00 37.87 237 ASP A CA 1
ATOM 756 C C . ASP A 1 125 ? 13.674 22.594 -1.629 1.00 37.26 237 ASP A C 1
ATOM 757 O O . ASP A 1 125 ? 14.479 23.464 -2.014 1.00 34.73 237 ASP A O 1
ATOM 762 N N . LYS A 1 126 ? 12.585 22.268 -2.300 1.00 36.04 238 LYS A N 1
ATOM 763 C CA . LYS A 1 126 ? 12.229 22.912 -3.561 1.00 41.48 238 LYS A CA 1
ATOM 764 C C . LYS A 1 126 ? 11.770 24.351 -3.415 1.00 39.49 238 LYS A C 1
ATOM 765 O O . LYS A 1 126 ? 12.118 25.196 -4.233 1.00 38.61 238 LYS A O 1
ATOM 771 N N . TYR A 1 127 ? 10.995 24.631 -2.366 1.00 41.57 239 TYR A N 1
ATOM 772 C CA . TYR A 1 127 ? 10.203 25.851 -2.338 1.00 40.29 239 TYR A CA 1
ATOM 773 C C . TYR A 1 127 ? 10.439 26.797 -1.172 1.00 39.06 239 TYR A C 1
ATOM 774 O O . TYR A 1 127 ? 10.219 28.009 -1.310 1.00 38.30 239 TYR A O 1
ATOM 783 N N . ALA A 1 128 ? 10.852 26.262 -0.028 1.00 37.11 240 ALA A N 1
ATOM 784 C CA . ALA A 1 128 ? 11.104 27.104 1.146 1.00 35.80 240 ALA A CA 1
ATOM 785 C C . ALA A 1 128 ? 12.325 27.995 0.937 1.00 39.37 240 ALA A C 1
ATOM 786 O O . ALA A 1 128 ? 13.198 27.693 0.101 1.00 38.68 240 ALA A O 1
ATOM 788 N N . SER A 1 129 ? 12.402 29.090 1.687 1.00 34.96 241 SER A N 1
ATOM 789 C CA . SER A 1 129 ? 13.668 29.817 1.810 1.00 40.75 241 SER A CA 1
ATOM 790 C C . SER A 1 129 ? 14.720 28.990 2.533 1.00 39.38 241 SER A C 1
ATOM 791 O O . SER A 1 129 ? 14.402 28.224 3.423 1.00 35.04 241 SER A O 1
ATOM 794 N N . GLU A 1 130 ? 15.980 29.171 2.142 1.00 39.27 242 GLU A N 1
ATOM 795 C CA . GLU A 1 130 ? 17.117 28.545 2.836 1.00 43.49 242 GLU A CA 1
ATOM 796 C C . GLU A 1 130 ? 17.152 28.918 4.330 1.00 42.56 242 GLU A C 1
ATOM 797 O O . GLU A 1 130 ? 17.555 28.109 5.175 1.00 43.94 242 GLU A O 1
ATOM 799 N N A ASP A 1 131 ? 16.687 30.124 4.646 0.50 41.76 243 ASP A N 1
ATOM 800 N N B ASP A 1 131 ? 16.702 30.134 4.647 0.50 42.73 243 ASP A N 1
ATOM 801 C CA A ASP A 1 131 ? 16.688 30.617 6.022 0.50 41.84 243 ASP A CA 1
ATOM 802 C CA B ASP A 1 131 ? 16.676 30.632 6.033 0.50 43.55 243 ASP A CA 1
ATOM 803 C C A ASP A 1 131 ? 15.397 30.341 6.819 0.50 42.31 243 ASP A C 1
ATOM 804 C C B ASP A 1 131 ? 15.324 30.476 6.764 0.50 43.51 243 ASP A C 1
ATOM 805 O O A ASP A 1 131 ? 15.316 30.686 8.002 0.50 41.99 243 ASP A O 1
ATOM 806 O O B ASP A 1 131 ? 15.123 31.056 7.835 0.50 44.29 243 ASP A O 1
ATOM 815 N N . ALA A 1 132 ? 14.407 29.702 6.187 1.00 41.25 244 ALA A N 1
ATOM 816 C CA . ALA A 1 132 ? 13.172 29.318 6.895 1.00 41.14 244 ALA A CA 1
ATOM 817 C C . ALA A 1 132 ? 13.528 28.473 8.104 1.00 39.23 244 ALA A C 1
ATOM 818 O O . ALA A 1 132 ? 14.425 27.608 8.023 1.00 39.59 244 ALA A O 1
ATOM 820 N N . GLU A 1 133 ? 12.856 28.747 9.218 1.00 36.39 245 GLU A N 1
ATOM 821 C CA . GLU A 1 133 ? 12.987 27.931 10.436 1.00 38.62 245 GLU A CA 1
ATOM 822 C C . GLU A 1 133 ? 11.975 26.822 10.422 1.00 36.02 245 GLU A C 1
ATOM 823 O O . GLU A 1 133 ? 10.861 27.009 9.966 1.00 35.98 245 GLU A O 1
ATOM 829 N N . LEU A 1 134 ? 12.371 25.646 10.903 1.00 37.66 246 LEU A N 1
ATOM 830 C CA . LEU A 1 134 ? 11.520 24.479 10.776 1.00 38.06 246 LEU A CA 1
ATOM 831 C C . LEU A 1 134 ? 11.243 23.874 12.130 1.00 37.03 246 LEU A C 1
ATOM 832 O O . LEU A 1 134 ? 12.127 23.840 13.011 1.00 32.96 246 LEU A O 1
ATOM 837 N N . LEU A 1 135 ? 10.030 23.374 12.280 1.00 37.64 247 LEU A N 1
ATOM 838 C CA . LEU A 1 135 ? 9.632 22.670 13.488 1.00 39.94 247 LEU A CA 1
ATOM 839 C C . LEU A 1 135 ? 8.804 21.427 13.125 1.00 35.86 247 LEU A C 1
ATOM 840 O O . LEU A 1 135 ? 7.809 21.525 12.429 1.00 35.40 247 LEU A O 1
ATOM 845 N N . LEU A 1 136 ? 9.239 20.270 13.619 1.00 33.31 248 LEU A N 1
ATOM 846 C CA . LEU A 1 136 ? 8.529 19.015 13.427 1.00 32.17 248 LEU A CA 1
ATOM 847 C C . LEU A 1 136 ? 7.624 18.764 14.643 1.00 35.62 248 LEU A C 1
ATOM 848 O O . LEU A 1 136 ? 8.072 18.871 15.785 1.00 35.15 248 LEU A O 1
ATOM 853 N N . VAL A 1 137 ? 6.365 18.435 14.380 1.00 33.25 249 VAL A N 1
ATOM 854 C CA . VAL A 1 137 ? 5.377 18.208 15.423 1.00 38.27 249 VAL A CA 1
ATOM 855 C C . VAL A 1 137 ? 4.748 16.849 15.291 1.00 37.79 249 VAL A C 1
ATOM 856 O O . VAL A 1 137 ? 4.120 16.567 14.260 1.00 36.72 249 VAL A O 1
ATOM 860 N N . GLY A 1 138 ? 4.880 16.016 16.332 1.00 35.03 250 GLY A N 1
ATOM 861 C CA .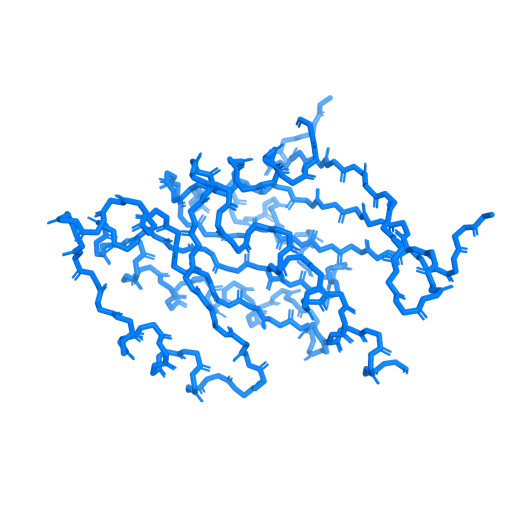 GLY A 1 138 ? 4.016 14.809 16.433 1.00 33.99 250 GLY A CA 1
ATOM 862 C C . GLY A 1 138 ? 2.709 15.131 17.172 1.00 37.35 250 GLY A C 1
ATOM 863 O O . GLY A 1 138 ? 2.710 15.240 18.398 1.00 33.76 250 GLY A O 1
ATOM 864 N N . ASN A 1 139 ? 1.600 15.300 16.434 1.00 35.99 251 ASN A N 1
ATOM 865 C CA . ASN A 1 139 ? 0.328 15.704 17.040 1.00 36.28 251 ASN A CA 1
ATOM 866 C C . ASN A 1 139 ? -0.485 14.466 17.486 1.00 38.16 251 ASN A C 1
ATOM 867 O O . ASN A 1 139 ? -0.168 13.331 17.081 1.00 36.87 251 ASN A O 1
ATOM 872 N N . LYS A 1 140 ? -1.522 14.712 18.303 1.00 34.91 252 LYS A N 1
ATOM 873 C CA . LYS A 1 140 ? -2.422 13.680 18.911 1.00 37.37 252 LYS A CA 1
ATOM 874 C C . LYS A 1 140 ? -1.780 12.905 20.077 1.00 35.60 252 LYS A C 1
ATOM 875 O O . LYS A 1 140 ? -2.053 11.732 20.280 1.00 36.99 252 LYS A O 1
ATOM 881 N N . LEU A 1 141 ? -0.946 13.606 20.846 1.00 39.01 253 LEU A N 1
ATOM 882 C CA . LEU A 1 141 ? -0.338 13.090 22.087 1.00 40.43 253 LEU A CA 1
ATOM 883 C C . LEU A 1 141 ? -1.360 12.563 23.097 1.00 39.87 253 LEU A C 1
ATOM 884 O O . LEU A 1 141 ? -1.039 11.671 23.895 1.00 40.79 253 LEU A O 1
ATOM 889 N N . ASP A 1 142 ? -2.577 13.111 23.068 1.00 37.61 254 ASP A N 1
ATOM 890 C CA . ASP A 1 142 ? -3.674 12.617 23.927 1.00 39.93 254 ASP A CA 1
ATOM 891 C C . ASP A 1 142 ? -4.077 11.164 23.591 1.00 43.27 254 ASP A C 1
ATOM 892 O O . ASP A 1 142 ? -4.684 10.452 24.435 1.00 41.49 254 ASP A O 1
ATOM 897 N N . CYS A 1 143 ? -3.760 10.742 22.359 1.00 42.03 255 CYS A N 1
ATOM 898 C CA . CYS A 1 143 ? -4.071 9.386 21.873 1.00 44.46 255 CYS A CA 1
ATOM 899 C C . CYS A 1 143 ? -2.885 8.448 22.042 1.00 45.50 255 CYS A C 1
ATOM 900 O O . CYS A 1 143 ? -2.650 7.568 21.211 1.00 46.06 255 CYS A O 1
ATOM 903 N N . GLU A 1 144 ? -2.154 8.648 23.125 1.00 46.98 256 GLU A N 1
ATOM 904 C CA . GLU A 1 144 ? -0.971 7.877 23.476 1.00 51.24 256 GLU A CA 1
ATOM 905 C C . GLU A 1 144 ? -1.140 6.342 23.416 1.00 52.54 256 GLU A C 1
ATOM 906 O O . GLU A 1 144 ? -0.171 5.631 23.110 1.00 55.49 256 GLU A O 1
ATOM 912 N N . THR A 1 145 ? -2.347 5.831 23.691 1.00 50.98 257 THR A N 1
ATOM 913 C CA . THR A 1 145 ? -2.562 4.374 23.664 1.00 51.12 257 THR A CA 1
ATOM 914 C C . THR A 1 145 ? -2.569 3.813 22.239 1.00 48.29 257 THR A C 1
ATOM 915 O O . THR A 1 145 ? -2.288 2.637 22.026 1.00 50.62 257 THR A O 1
ATOM 919 N N . ASP A 1 146 ? -2.887 4.672 21.275 1.00 45.68 258 ASP A N 1
ATOM 920 C CA . ASP A 1 146 ? -2.884 4.313 19.865 1.00 43.86 258 ASP A CA 1
ATOM 921 C C . ASP A 1 146 ? -1.580 4.681 19.151 1.00 40.24 258 ASP A C 1
ATOM 922 O O . ASP A 1 146 ? -1.509 4.615 17.935 1.00 37.29 258 ASP A O 1
ATOM 927 N N . ARG A 1 147 ? -0.561 5.074 19.917 1.00 42.11 259 ARG A N 1
ATOM 928 C CA . ARG A 1 147 ? 0.742 5.497 19.361 1.00 42.23 259 ARG A CA 1
ATOM 929 C C . ARG A 1 147 ? 1.338 4.435 18.408 1.00 43.52 259 ARG A C 1
ATOM 930 O O . ARG A 1 147 ? 1.516 3.272 18.787 1.00 42.42 259 ARG A O 1
ATOM 938 N N . GLU A 1 148 ? 1.602 4.855 17.170 1.00 41.23 260 GLU A N 1
ATOM 939 C CA . GLU A 1 148 ? 2.274 4.038 16.172 1.00 42.67 260 GLU A CA 1
ATOM 940 C C . GLU A 1 148 ? 3.744 4.446 15.981 1.00 41.37 260 GLU A C 1
ATOM 941 O O . GLU A 1 148 ? 4.563 3.622 15.614 1.00 42.44 260 GLU A O 1
ATOM 947 N N . ILE A 1 149 ? 4.065 5.713 16.256 1.00 38.32 261 ILE A N 1
ATOM 948 C CA . ILE A 1 149 ? 5.425 6.254 16.087 1.00 38.31 261 ILE A CA 1
ATOM 949 C C . ILE A 1 149 ? 5.983 6.714 17.459 1.00 36.14 261 ILE A C 1
ATOM 950 O O . ILE A 1 149 ? 5.327 7.444 18.156 1.00 35.37 261 ILE A O 1
ATOM 955 N N . THR A 1 150 ? 7.194 6.303 17.818 1.00 36.33 262 THR A N 1
ATOM 95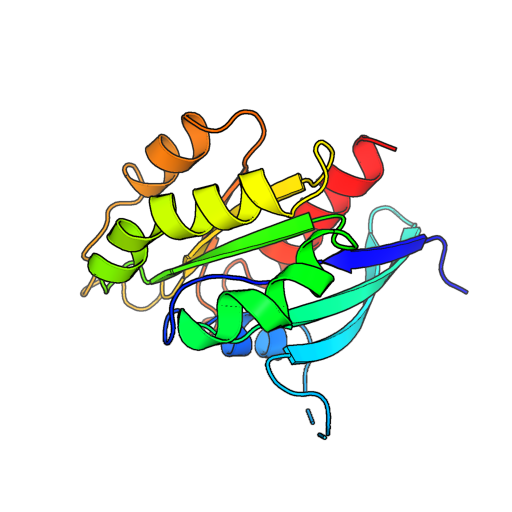6 C CA . THR A 1 150 ? 7.752 6.685 19.124 1.00 37.80 262 THR A CA 1
ATOM 957 C C . THR A 1 150 ? 8.300 8.115 19.122 1.00 39.56 262 THR A C 1
ATOM 958 O O . THR A 1 150 ? 8.498 8.719 18.064 1.00 37.47 262 THR A O 1
ATOM 962 N N . ARG A 1 151 ? 8.539 8.648 20.316 1.00 39.09 263 ARG A N 1
ATOM 963 C CA . ARG A 1 151 ? 9.054 10.008 20.459 1.00 39.93 263 ARG A CA 1
ATOM 964 C C . ARG A 1 151 ? 10.492 10.054 19.912 1.00 39.45 263 ARG A C 1
ATOM 965 O O . ARG A 1 151 ? 10.891 11.027 19.274 1.00 36.10 263 ARG A O 1
ATOM 973 N N . GLN A 1 152 ? 11.230 8.956 20.095 1.00 39.60 264 GLN A N 1
ATOM 974 C CA A GLN A 1 152 ? 12.621 8.866 19.648 0.50 38.52 264 GLN A CA 1
ATOM 975 C CA B GLN A 1 152 ? 12.618 8.877 19.647 0.50 39.06 264 GLN A CA 1
ATOM 976 C C . GLN A 1 152 ? 12.701 8.938 18.131 1.00 38.59 264 GLN A C 1
ATOM 977 O O . GLN A 1 152 ? 13.607 9.576 17.582 1.00 38.58 264 GLN A O 1
ATOM 982 N N . GLN A 1 153 ? 11.749 8.281 17.466 1.00 35.93 265 GLN A N 1
ATOM 983 C CA . GLN A 1 153 ? 11.617 8.329 16.021 1.00 37.27 265 GLN A CA 1
ATOM 984 C C . GLN A 1 153 ? 11.454 9.771 15.553 1.00 35.16 265 GLN A C 1
ATOM 985 O O . GLN A 1 153 ? 12.163 10.208 14.667 1.00 34.94 265 GLN A O 1
ATOM 991 N N . GLY A 1 154 ? 10.538 10.516 16.175 1.00 33.87 266 GLY A N 1
ATOM 992 C CA . GLY A 1 154 ? 10.357 11.926 15.832 1.00 34.01 266 GLY A CA 1
ATOM 993 C C . GLY A 1 154 ? 11.588 12.755 16.121 1.00 35.27 266 GLY A C 1
ATOM 994 O O . GLY A 1 154 ? 11.977 13.621 15.322 1.00 34.52 266 GLY A O 1
ATOM 995 N N . GLU A 1 155 ? 12.208 12.498 17.279 1.00 34.71 267 GLU A N 1
ATOM 996 C CA . GLU A 1 155 ? 13.429 13.224 17.680 1.00 35.29 267 GLU A CA 1
ATOM 997 C C . GLU A 1 155 ? 14.595 12.933 16.729 1.00 33.43 267 GLU A C 1
ATOM 998 O O . GLU A 1 155 ? 15.311 13.829 16.325 1.00 34.12 267 GLU A O 1
ATOM 1004 N N . LYS A 1 156 ? 14.778 11.670 16.385 1.00 33.14 268 LYS A N 1
ATOM 1005 C CA . LYS A 1 156 ? 15.826 11.296 15.489 1.00 33.77 268 LYS A CA 1
ATOM 1006 C C . LYS A 1 156 ? 15.602 11.887 14.089 1.00 34.28 268 LYS A C 1
ATOM 1007 O O . LYS A 1 156 ? 16.560 12.319 13.432 1.00 36.21 268 LYS A O 1
ATOM 1010 N N . PHE A 1 157 ? 14.354 11.897 13.629 1.00 34.88 269 PHE A N 1
ATOM 1011 C CA . PHE A 1 157 ? 14.048 12.515 12.330 1.00 36.27 269 PHE A CA 1
ATOM 1012 C C . PHE A 1 157 ? 14.465 13.982 12.316 1.00 35.27 269 PHE A C 1
ATOM 1013 O O . PHE A 1 157 ? 15.136 14.421 11.392 1.00 34.47 269 PHE A O 1
ATOM 1021 N N . ALA A 1 158 ? 14.038 14.749 13.332 1.00 37.48 270 ALA A N 1
ATOM 1022 C CA . ALA A 1 158 ? 14.344 16.183 13.373 1.00 36.45 270 ALA A CA 1
ATOM 1023 C C . ALA A 1 158 ? 15.838 16.419 13.451 1.00 36.35 270 ALA A C 1
ATOM 1024 O O . ALA A 1 158 ? 16.354 17.351 12.823 1.00 36.43 270 ALA A O 1
ATOM 1026 N N . GLN A 1 159 ? 16.527 15.549 14.210 1.00 35.64 271 GLN A N 1
ATOM 1027 C CA . GLN A 1 159 ? 17.963 15.669 14.502 1.00 37.95 271 GLN A CA 1
ATOM 1028 C C . GLN A 1 159 ? 18.820 15.572 13.214 1.00 36.22 271 GLN A C 1
ATOM 1029 O O . GLN A 1 159 ? 19.878 16.223 13.116 1.00 30.49 271 GLN A O 1
ATOM 1033 N N . GLN A 1 160 ? 18.330 14.781 12.243 1.00 35.12 272 GLN A N 1
ATOM 1034 C CA . GLN A 1 160 ? 18.957 14.588 10.919 1.00 38.27 272 GLN A CA 1
ATOM 1035 C C . GLN A 1 160 ? 18.910 15.889 10.085 1.00 36.22 272 GLN A C 1
ATOM 1036 O O . GLN A 1 160 ? 19.691 16.051 9.166 1.00 35.71 272 GLN A O 1
ATOM 1042 N N . ILE A 1 161 ? 17.957 16.776 10.383 1.00 33.35 273 ILE A N 1
ATOM 1043 C CA . ILE A 1 161 ? 17.788 18.049 9.649 1.00 36.88 273 ILE A CA 1
ATOM 1044 C C . ILE A 1 161 ? 18.320 19.222 10.466 1.00 35.10 273 ILE A C 1
ATOM 1045 O O . ILE A 1 161 ? 17.764 19.545 11.495 1.00 34.24 273 ILE A O 1
ATOM 1050 N N . THR A 1 162 ? 19.381 19.866 9.983 1.00 36.39 274 THR A N 1
ATOM 1051 C CA . THR A 1 162 ? 20.113 20.873 10.775 1.00 34.81 274 THR A CA 1
ATOM 1052 C C . THR A 1 162 ? 19.228 22.050 11.124 1.00 36.79 274 THR A C 1
ATOM 1053 O O . THR A 1 162 ? 18.689 22.729 10.232 1.00 38.05 274 THR A O 1
ATOM 1057 N N . GLY A 1 163 ? 19.056 22.283 12.424 1.00 37.63 275 GLY A N 1
ATOM 1058 C CA . GLY A 1 163 ? 18.209 23.379 12.901 1.00 38.38 275 GLY A CA 1
ATOM 1059 C C . GLY A 1 163 ? 16.751 23.056 13.176 1.00 38.84 275 GLY A C 1
ATOM 1060 O O . GLY A 1 163 ? 16.027 23.880 13.734 1.00 38.39 275 GLY A O 1
ATOM 1061 N N . MET A 1 164 ? 16.295 21.869 12.781 1.00 37.57 276 MET A N 1
ATOM 1062 C CA . MET A 1 164 ? 14.861 21.577 12.890 1.00 36.55 276 MET A CA 1
ATOM 1063 C C . MET A 1 164 ? 14.527 21.220 14.353 1.00 40.21 276 MET A C 1
ATOM 1064 O O . MET A 1 164 ? 15.167 20.348 14.948 1.00 37.07 276 MET A O 1
ATOM 1069 N N . ARG A 1 165 ? 13.559 21.923 14.925 1.00 35.91 277 ARG A N 1
ATOM 1070 C CA . ARG A 1 165 ? 13.090 21.632 16.272 1.00 40.73 277 ARG A CA 1
ATOM 1071 C C . ARG A 1 165 ? 12.051 20.493 16.252 1.00 40.10 277 ARG A C 1
ATOM 1072 O O . ARG A 1 165 ? 11.468 20.205 15.192 1.00 38.66 277 ARG A O 1
ATOM 1080 N N . PHE A 1 166 ? 11.816 19.850 17.414 1.00 37.40 278 PHE A N 1
ATOM 1081 C CA . PHE A 1 166 ? 10.779 18.820 17.508 1.00 38.54 278 PHE A CA 1
ATOM 1082 C C . PHE A 1 166 ? 10.028 18.921 18.798 1.00 37.53 278 PHE A C 1
ATOM 1083 O O . PHE A 1 166 ? 10.624 19.209 19.819 1.00 33.93 278 PHE A O 1
ATOM 1091 N N . CYS A 1 167 ? 8.720 18.665 18.748 1.00 33.20 279 CYS A N 1
ATOM 1092 C CA . CYS A 1 167 ? 7.970 18.307 19.972 1.00 34.87 279 CYS A CA 1
ATOM 1093 C C . CYS A 1 167 ? 6.746 17.533 19.674 1.00 38.45 279 CYS A C 1
ATOM 1094 O O . CYS A 1 167 ? 6.347 17.405 18.524 1.00 36.15 279 CYS A O 1
ATOM 1097 N N . GLU A 1 168 ? 6.122 17.006 20.722 1.00 37.84 280 GLU A N 1
ATOM 1098 C CA . GLU A 1 168 ? 4.842 16.349 20.544 1.00 38.80 280 GLU A CA 1
ATOM 1099 C C . GLU A 1 168 ? 3.791 17.292 21.125 1.00 40.63 280 GLU A C 1
ATOM 1100 O O . GLU A 1 168 ? 4.097 18.109 21.988 1.00 36.62 280 GLU A O 1
ATOM 1106 N N . ALA A 1 169 ? 2.576 17.207 20.612 1.00 37.65 281 ALA A N 1
ATOM 1107 C CA . ALA A 1 169 ? 1.504 18.130 20.987 1.00 38.49 281 ALA A CA 1
ATOM 1108 C C . ALA A 1 169 ? 0.180 17.422 20.902 1.00 35.78 281 ALA A C 1
ATOM 1109 O O . ALA A 1 169 ? 0.088 16.400 20.276 1.00 33.18 281 ALA A O 1
ATOM 1111 N N . SER A 1 170 ? -0.835 18.001 21.545 1.00 37.97 282 SER A N 1
ATOM 1112 C CA . SER A 1 170 ? -2.218 17.614 21.389 1.00 38.24 282 SER A CA 1
ATOM 1113 C C . SER A 1 170 ? -3.095 18.854 21.203 1.00 38.31 282 SER A C 1
ATOM 1114 O O . SER A 1 170 ? -3.343 19.592 22.145 1.00 36.41 282 SER A O 1
ATOM 1117 N N . ALA A 1 171 ? -3.601 19.043 19.988 1.00 38.58 283 ALA A N 1
ATOM 1118 C CA . ALA A 1 171 ? -4.582 20.105 19.723 1.00 39.49 283 ALA A CA 1
ATOM 1119 C C . ALA A 1 171 ? -5.809 19.922 20.595 1.00 40.31 283 ALA A C 1
ATOM 1120 O O . ALA A 1 171 ? -6.347 20.888 21.158 1.00 42.91 283 ALA A O 1
ATOM 1122 N N . LYS A 1 172 ? -6.235 18.671 20.725 1.00 40.81 284 LYS A N 1
ATOM 1123 C CA . LYS A 1 172 ? -7.411 18.323 21.532 1.00 37.03 284 LYS A CA 1
ATOM 1124 C C . LYS A 1 172 ? -7.253 18.701 23.016 1.00 39.31 284 LYS A C 1
ATOM 1125 O O . LYS A 1 172 ? -8.143 19.355 23.604 1.00 34.03 284 LYS A O 1
ATOM 1129 N N . ASP A 1 173 ? -6.118 18.317 23.617 1.00 37.29 285 ASP A N 1
ATOM 1130 C CA . ASP A 1 173 ? -5.873 18.606 25.040 1.00 37.53 285 ASP A CA 1
ATOM 1131 C C . ASP A 1 173 ? -5.174 19.956 25.318 1.00 36.50 285 ASP A C 1
ATOM 1132 O O . ASP A 1 173 ? -4.830 20.235 26.474 1.00 33.31 285 ASP A O 1
ATOM 1137 N N . ASN A 1 174 ? -4.949 20.766 24.266 1.00 38.30 286 ASN A N 1
ATOM 1138 C CA . ASN A 1 174 ? -4.241 22.062 24.363 1.00 37.22 286 ASN A CA 1
ATOM 1139 C C . ASN A 1 174 ? -2.872 21.894 25.022 1.00 37.96 286 ASN A C 1
ATOM 1140 O O . ASN A 1 174 ? -2.484 22.667 25.906 1.00 38.20 286 ASN A O 1
ATOM 1145 N N . PHE A 1 175 ? -2.147 20.860 24.580 1.00 38.08 287 PHE A N 1
ATOM 1146 C CA . PHE A 1 175 ? -0.817 20.590 25.095 1.00 34.08 287 PHE A CA 1
ATOM 1147 C C . PHE A 1 175 ? 0.196 20.953 24.025 1.00 34.98 287 PHE A C 1
ATOM 1148 O O . PHE A 1 175 ? 0.163 20.404 22.895 1.00 36.09 287 PHE A O 1
ATOM 1156 N N . ASN A 1 176 ? 1.100 21.872 24.380 1.00 35.49 288 ASN A N 1
ATOM 1157 C CA . ASN A 1 176 ? 2.166 22.384 23.481 1.00 35.41 288 ASN A CA 1
ATOM 1158 C C . ASN A 1 176 ? 1.658 23.164 22.272 1.00 35.36 288 ASN A C 1
ATOM 1159 O O . ASN A 1 176 ? 2.413 23.422 21.337 1.00 40.47 288 ASN A O 1
ATOM 1164 N N . VAL A 1 177 ? 0.391 23.546 22.298 1.00 38.37 289 VAL A N 1
ATOM 1165 C CA . VAL A 1 177 ? -0.211 24.273 21.174 1.00 38.79 289 VAL A CA 1
ATOM 1166 C C . VAL A 1 177 ? 0.353 25.695 20.998 1.00 38.60 289 VAL A C 1
ATOM 1167 O O . VAL A 1 177 ? 0.825 26.058 19.909 1.00 38.73 289 VAL A O 1
ATOM 1171 N N . ASP A 1 178 ? 0.366 26.472 22.070 1.00 38.08 290 ASP A N 1
ATOM 1172 C CA . ASP A 1 178 ? 0.964 27.800 22.046 1.00 38.52 290 ASP A CA 1
ATOM 1173 C C . ASP A 1 178 ? 2.420 27.691 21.726 1.00 39.72 290 ASP A C 1
ATOM 1174 O O . ASP A 1 178 ? 2.967 28.505 20.983 1.00 40.74 290 ASP A O 1
ATOM 1179 N N . GLU A 1 179 ? 3.049 26.672 22.310 1.00 39.41 291 GLU A N 1
ATOM 1180 C CA . GLU A 1 179 ? 4.486 26.525 22.308 1.00 36.95 291 GLU A CA 1
ATOM 1181 C C . GLU A 1 179 ? 5.084 26.256 20.933 1.00 35.46 291 GLU A C 1
ATOM 1182 O O . GLU A 1 179 ? 6.171 26.738 20.639 1.00 38.79 291 GLU A O 1
ATOM 1188 N N . ILE A 1 180 ? 4.376 25.510 20.084 1.00 36.53 292 ILE A N 1
ATOM 1189 C CA . ILE A 1 180 ? 4.901 25.250 18.747 1.00 37.76 292 ILE A CA 1
ATOM 1190 C C . ILE A 1 180 ? 4.974 26.565 17.954 1.00 41.71 292 ILE A C 1
ATOM 1191 O O . ILE A 1 180 ? 5.967 26.815 17.297 1.00 42.20 292 ILE A O 1
ATOM 1196 N N . PHE A 1 181 ? 3.939 27.412 18.048 1.00 38.68 293 PHE A N 1
ATOM 1197 C CA . PHE A 1 181 ? 3.981 28.730 17.371 1.00 37.48 293 PHE A CA 1
ATOM 1198 C C . PHE A 1 181 ? 4.949 29.715 18.036 1.00 39.66 293 PHE A C 1
ATOM 1199 O O . PHE A 1 181 ? 5.745 30.394 17.355 1.00 38.53 293 PHE A O 1
ATOM 1207 N N . LEU A 1 182 ? 4.906 29.794 19.361 1.00 38.42 294 LEU A N 1
ATOM 1208 C CA . LEU A 1 182 ? 5.769 30.737 20.091 1.00 39.38 294 LEU A CA 1
ATOM 1209 C C . LEU A 1 182 ? 7.273 30.416 19.988 1.00 35.72 294 LEU A C 1
ATOM 1210 O O . LEU A 1 182 ? 8.114 31.332 19.872 1.00 34.86 294 LEU A O 1
ATOM 1215 N N . LYS A 1 183 ? 7.609 29.134 20.049 1.00 35.18 295 LYS A N 1
ATOM 1216 C CA . LYS A 1 183 ? 9.007 28.709 19.929 1.00 39.19 295 LYS A CA 1
ATOM 1217 C C . LYS A 1 183 ? 9.579 28.960 18.519 1.00 39.08 295 LYS A C 1
ATOM 1218 O O . LYS A 1 183 ? 10.704 29.444 18.369 1.00 37.29 295 LYS A O 1
ATOM 1224 N N . LEU A 1 184 ? 8.789 28.609 17.513 1.00 38.87 296 LEU A N 1
ATOM 1225 C CA . LEU A 1 184 ? 9.112 28.903 16.132 1.00 37.47 296 LEU A CA 1
ATOM 1226 C C . LEU A 1 184 ? 9.312 30.418 15.934 1.00 34.30 296 LEU A C 1
ATOM 1227 O O . LEU A 1 184 ? 10.305 30.833 15.368 1.00 35.28 296 LEU A O 1
ATOM 1232 N N . VAL A 1 185 ? 8.374 31.232 16.413 1.00 32.93 297 VAL A N 1
ATOM 1233 C CA . VAL A 1 185 ? 8.558 32.716 16.343 1.00 36.39 297 VAL A CA 1
ATOM 1234 C C . VAL A 1 185 ? 9.873 33.150 17.003 1.00 40.54 297 VAL A C 1
ATOM 1235 O O . VAL A 1 185 ? 10.599 34.026 16.471 1.00 41.42 297 VAL A O 1
ATOM 1239 N N . ASP A 1 186 ? 10.194 32.534 18.155 1.00 37.93 298 ASP A N 1
ATOM 1240 C CA . ASP A 1 186 ? 11.421 32.875 18.916 1.00 36.14 298 ASP A CA 1
ATOM 1241 C C . ASP A 1 186 ? 12.682 32.575 18.096 1.00 37.87 298 ASP A C 1
ATOM 1242 O O . ASP A 1 186 ? 13.588 33.424 17.970 1.00 37.96 298 ASP A O 1
ATOM 1247 N N . ASP A 1 187 ? 12.726 31.370 17.546 1.00 39.34 299 ASP A N 1
ATOM 1248 C CA . ASP A 1 187 ? 13.747 30.961 16.591 1.00 41.66 299 ASP A CA 1
ATOM 1249 C C . ASP A 1 187 ? 13.904 31.906 15.390 1.00 39.95 299 ASP A C 1
ATOM 1250 O O . ASP A 1 187 ? 15.026 32.195 14.969 1.00 44.52 299 ASP A O 1
ATOM 1255 N N . ILE A 1 188 ? 12.784 32.354 14.825 1.00 37.97 300 ILE A N 1
ATOM 1256 C CA . ILE A 1 188 ? 12.823 33.272 13.669 1.00 39.22 300 ILE A CA 1
ATOM 1257 C C . ILE A 1 188 ? 13.481 34.589 14.067 1.00 39.59 300 ILE A C 1
ATOM 1258 O O . ILE A 1 188 ? 14.470 35.014 13.447 1.00 38.80 300 ILE A O 1
ATOM 1263 N N . LEU A 1 189 ? 12.969 35.201 15.136 1.00 38.97 301 LEU A N 1
ATOM 1264 C CA . LEU A 1 189 ? 13.452 36.516 15.602 1.00 40.06 301 LEU A CA 1
ATOM 1265 C C . LEU A 1 189 ? 14.931 36.546 15.974 1.00 42.26 301 LEU A C 1
ATOM 1266 O O . LEU A 1 189 ? 15.596 37.555 15.774 1.00 40.95 301 LEU A O 1
ATOM 1271 N N . LYS A 1 190 ? 15.430 35.438 16.514 1.00 45.56 302 LYS A N 1
ATOM 1272 C CA . LYS A 1 190 ? 16.840 35.298 16.877 1.00 50.82 302 LYS A CA 1
ATOM 1273 C C . LYS A 1 190 ? 17.771 35.431 15.671 1.00 52.38 302 LYS A C 1
ATOM 1274 O O . LYS A 1 190 ? 18.838 36.019 15.775 1.00 54.78 302 LYS A O 1
ATOM 1280 N N . LYS A 1 191 ? 17.345 34.873 14.539 1.00 58.03 303 LYS A N 1
ATOM 1281 C CA . LYS A 1 191 ? 18.169 34.750 13.334 1.00 61.81 303 LYS A CA 1
ATOM 1282 C C . LYS A 1 191 ? 18.079 35.953 12.374 1.00 65.54 303 LYS A C 1
ATOM 1283 O O . LYS A 1 191 ? 18.714 35.951 11.308 1.00 67.23 303 LYS A O 1
ATOM 1286 N N . MET A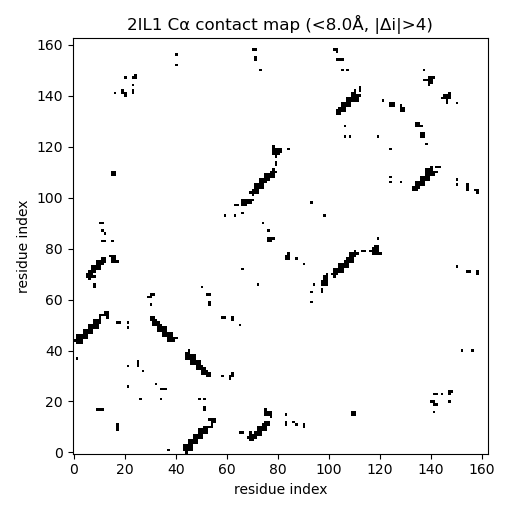 1 192 ? 17.294 36.965 12.742 1.00 67.16 304 MET A N 1
ATOM 1287 C CA . MET A 1 192 ? 17.343 38.262 12.045 1.00 69.22 304 MET A CA 1
ATOM 1288 C C . MET A 1 192 ? 18.064 39.321 12.892 1.00 69.92 304 MET A C 1
ATOM 1289 O O . MET A 1 192 ? 18.216 39.158 14.113 1.00 69.51 304 MET A O 1
#

B-factor: mean 40.5, std 6.83, range [2.0, 70.82]

Organism: Homo sapiens (NCBI:txid9606)

Sequence (163 aa):
PADFKLQVIIIIGSRGVGKTSLMERFTDSTVGVDFKIKTVELRGKKIRLQIWDTAGQERFNSITSAYYRSAKGIILVYDITKKETFDDLPKWMKMIDKYASEDDAELLLVGNKLDCETDREITRQQQGEKFAQQITGMRFCEASAKDNFNVDEIFLKLVDDILKKM

InterPro domains:
  IPR001806 Small GTPase [PF00071] (45-205)
  IPR001806 Small GTPase [PS51421] (34-222)
  IPR001806 Small GTPase [SM00174] (45-207)
  IPR005225 Small GTP-binding domain [TIGR00231] (44-197)
  IPR027417 P-loop containing nucleoside triphosphate hydrolase [G3DSA:3.40.50.300] (37-222)
  IPR027417 P-loop containing nucleoside triphosphate hydrolase [SSF52540] (38-211)
  IPR041830 Rab12 [cd04120] (43-244)
  IPR050305 Small GTPase superfamily, Rab [PTHR47980] (39-213)

Secondary structure (DSSP, 8-state):
--SEEEEEEEE-STTSSHHHHHHHH----TTEEEEEEEEEETTEEEEEEEEEE--SGGGHHHHHHHHHH-SEEEEEEETT-HHHHHTHHHHHHHHHHHS-TT-EEEEEEE-GGGGGG--S-HHHHHHHHHTSTT-EEEE-BTTTTBSHHHHHHHHHHHHHHT-

Radius of gyration: 14.71 Å; Cα contacts (8 Å, |Δi|>4): 320; chains: 1; bounding box: 32×45×32 Å